Protein AF-A0A0J7KG68-F1 (afdb_monomer)

Structure (mmCIF, N/CA/C/O backbone):
data_AF-A0A0J7KG68-F1
#
_entry.id   AF-A0A0J7KG68-F1
#
loop_
_atom_site.group_PDB
_atom_site.id
_atom_site.type_symbol
_atom_site.label_atom_id
_atom_site.label_alt_id
_atom_site.label_comp_id
_atom_site.label_asym_id
_atom_site.label_entity_id
_atom_site.label_seq_id
_atom_site.pdbx_PDB_ins_code
_atom_site.Cartn_x
_atom_site.Cartn_y
_atom_site.Cartn_z
_atom_site.occupancy
_atom_site.B_iso_or_equiv
_atom_site.auth_seq_id
_atom_site.auth_comp_id
_atom_site.auth_asym_id
_atom_site.auth_atom_id
_atom_site.pdbx_PDB_model_num
ATOM 1 N N . MET A 1 1 ? 21.490 15.735 -21.017 1.00 56.25 1 MET A N 1
ATOM 2 C CA . MET A 1 1 ? 20.900 14.404 -20.749 1.00 56.25 1 MET A CA 1
ATOM 3 C C . MET A 1 1 ? 19.423 14.466 -21.102 1.00 56.25 1 MET A C 1
ATOM 5 O O . MET A 1 1 ? 18.720 15.280 -20.520 1.00 56.25 1 MET A O 1
ATOM 9 N N . THR A 1 2 ? 18.966 13.708 -22.100 1.00 70.69 2 THR A N 1
ATOM 10 C CA . THR A 1 2 ? 17.543 13.666 -22.471 1.00 70.69 2 THR A CA 1
ATOM 11 C C . THR A 1 2 ? 16.780 12.761 -21.503 1.00 70.69 2 THR A C 1
ATOM 13 O O . THR A 1 2 ? 17.272 11.711 -21.099 1.00 70.69 2 THR A O 1
ATOM 16 N N . VAL A 1 3 ? 15.567 13.164 -21.122 1.00 72.56 3 VAL A N 1
ATOM 17 C CA . VAL A 1 3 ? 14.724 12.480 -20.118 1.00 72.56 3 VAL A CA 1
ATOM 18 C C . VAL A 1 3 ? 14.423 11.020 -20.502 1.00 72.56 3 VAL A C 1
ATOM 20 O O . VAL A 1 3 ? 14.246 10.167 -19.637 1.00 72.56 3 VAL A O 1
ATOM 23 N N . PHE A 1 4 ? 14.454 10.701 -21.798 1.00 76.25 4 PHE A N 1
ATOM 24 C CA . PHE A 1 4 ? 14.234 9.353 -22.325 1.00 76.25 4 PHE A CA 1
ATOM 25 C C . PHE A 1 4 ? 15.347 8.347 -21.993 1.00 76.25 4 PHE A C 1
ATOM 27 O O . PHE A 1 4 ? 15.096 7.146 -22.050 1.00 76.25 4 PHE A O 1
ATOM 34 N N . ALA A 1 5 ? 16.541 8.801 -21.591 1.00 81.00 5 ALA A N 1
ATOM 35 C CA . ALA A 1 5 ? 17.652 7.916 -21.228 1.00 81.00 5 ALA A CA 1
ATOM 36 C C . ALA A 1 5 ? 17.363 7.050 -19.985 1.00 81.00 5 ALA A C 1
ATOM 38 O O . ALA A 1 5 ? 17.978 6.003 -19.807 1.00 81.00 5 ALA A O 1
ATOM 39 N N . TYR A 1 6 ? 16.419 7.468 -19.136 1.00 79.56 6 TYR A N 1
ATOM 40 C CA . TYR A 1 6 ? 16.080 6.767 -17.895 1.00 79.56 6 TYR A CA 1
ATOM 41 C C . TYR A 1 6 ? 15.022 5.664 -18.076 1.00 79.56 6 TYR A C 1
ATOM 43 O O . TYR A 1 6 ? 14.849 4.842 -17.176 1.00 79.56 6 TYR A O 1
ATOM 51 N N . GLY A 1 7 ? 14.346 5.611 -19.233 1.00 85.00 7 GLY A N 1
ATOM 52 C CA . GLY A 1 7 ? 13.323 4.609 -19.549 1.00 85.00 7 GLY A CA 1
ATOM 53 C C . GLY A 1 7 ? 12.153 4.547 -18.553 1.00 85.00 7 GLY A C 1
ATOM 54 O O . GLY A 1 7 ? 12.039 5.343 -17.622 1.00 85.00 7 GLY A O 1
ATOM 55 N N . ILE A 1 8 ? 11.253 3.577 -18.745 1.00 85.31 8 ILE A N 1
ATOM 56 C CA . ILE A 1 8 ? 10.189 3.258 -17.781 1.00 85.31 8 ILE A CA 1
ATOM 57 C C . ILE A 1 8 ? 10.474 1.884 -17.189 1.00 85.31 8 ILE A C 1
ATOM 59 O O . ILE A 1 8 ? 10.445 0.867 -17.879 1.00 85.31 8 ILE A O 1
ATOM 63 N N . SER A 1 9 ? 10.702 1.836 -15.879 1.00 89.56 9 SER A N 1
ATOM 64 C CA . SER A 1 9 ? 10.803 0.567 -15.164 1.00 89.56 9 SER A CA 1
ATOM 65 C C . SER A 1 9 ? 9.406 -0.005 -14.913 1.00 89.56 9 SER A C 1
ATOM 67 O O . SER A 1 9 ? 8.651 0.517 -14.092 1.00 89.56 9 SER A O 1
ATOM 69 N N . VAL A 1 10 ? 9.076 -1.112 -15.585 1.00 89.50 10 VAL A N 1
ATOM 70 C CA . VAL A 1 10 ? 7.785 -1.817 -15.441 1.00 89.50 10 VAL A CA 1
ATOM 71 C C . VAL A 1 10 ? 7.516 -2.218 -13.986 1.00 89.50 10 VAL A C 1
ATOM 73 O O . VAL A 1 10 ? 6.393 -2.087 -13.496 1.00 89.50 10 VAL A O 1
ATOM 76 N N . LEU A 1 11 ? 8.557 -2.648 -13.264 1.00 88.44 11 LEU A N 1
ATOM 77 C CA . LEU A 1 11 ? 8.467 -2.974 -11.840 1.00 88.44 11 LEU A CA 1
ATOM 78 C C . LEU A 1 11 ? 8.022 -1.758 -11.018 1.00 88.44 11 LEU A C 1
ATOM 80 O O . LEU A 1 11 ? 7.068 -1.848 -10.244 1.00 88.44 11 LEU A O 1
ATOM 84 N N . HIS A 1 12 ? 8.687 -0.615 -11.205 1.00 87.31 12 HIS A N 1
ATOM 85 C CA . HIS A 1 12 ? 8.344 0.608 -10.483 1.00 87.31 12 HIS A CA 1
ATOM 86 C C . HIS A 1 12 ? 6.963 1.130 -10.867 1.00 87.31 12 HIS A C 1
ATOM 88 O O . HIS A 1 12 ? 6.230 1.561 -9.980 1.00 87.31 12 HIS A O 1
ATOM 94 N N . ALA A 1 13 ? 6.582 1.050 -12.145 1.00 90.56 13 ALA A N 1
ATOM 95 C CA . ALA A 1 13 ? 5.248 1.430 -12.599 1.00 90.56 13 ALA A CA 1
ATOM 96 C C . ALA A 1 13 ? 4.170 0.621 -11.862 1.00 90.56 13 ALA A C 1
ATOM 98 O O . ALA A 1 13 ? 3.284 1.200 -11.237 1.00 90.56 13 ALA A O 1
ATOM 99 N N . ARG A 1 14 ? 4.308 -0.711 -11.817 1.00 89.88 14 ARG A N 1
ATOM 100 C CA . ARG A 1 14 ? 3.363 -1.592 -11.113 1.00 89.88 14 ARG A CA 1
ATOM 101 C C . ARG A 1 14 ? 3.295 -1.286 -9.613 1.00 89.88 14 ARG A C 1
ATOM 103 O O . ARG A 1 14 ? 2.204 -1.161 -9.060 1.00 89.88 14 ARG A O 1
ATOM 110 N N . LEU A 1 15 ? 4.445 -1.108 -8.960 1.00 88.75 15 LEU A N 1
ATOM 111 C CA . LEU A 1 15 ? 4.520 -0.759 -7.536 1.00 88.75 15 LEU A CA 1
ATOM 112 C C . LEU A 1 15 ? 3.874 0.595 -7.224 1.00 88.75 15 LEU A C 1
ATOM 114 O O . LEU A 1 15 ? 3.176 0.735 -6.219 1.00 88.75 15 LEU A O 1
ATOM 118 N N . LYS A 1 16 ? 4.108 1.602 -8.071 1.00 90.06 16 LYS A N 1
ATOM 119 C CA . LYS A 1 16 ? 3.546 2.947 -7.909 1.00 90.06 16 LYS A CA 1
ATOM 120 C C . LYS A 1 16 ? 2.037 2.944 -8.126 1.00 90.06 16 LYS A C 1
ATOM 122 O O . LYS A 1 16 ? 1.338 3.528 -7.303 1.00 90.06 16 LYS A O 1
ATOM 127 N N . CYS A 1 17 ? 1.537 2.246 -9.147 1.00 91.44 17 CYS A N 1
ATOM 128 C CA . CYS A 1 17 ? 0.099 2.093 -9.373 1.00 91.44 17 CYS A CA 1
ATOM 129 C C . CYS A 1 17 ? -0.582 1.406 -8.185 1.00 91.44 17 CYS A C 1
ATOM 131 O O . CYS A 1 17 ? -1.579 1.910 -7.677 1.00 91.44 17 CYS A O 1
ATOM 133 N N . PHE A 1 18 ? -0.004 0.311 -7.683 1.00 88.44 18 PHE A N 1
ATOM 134 C CA . PHE A 1 18 ? -0.510 -0.379 -6.497 1.00 88.44 18 PHE A CA 1
ATOM 135 C C . PHE A 1 18 ? -0.581 0.542 -5.267 1.00 88.44 18 PHE A C 1
ATOM 137 O O . PHE A 1 18 ? -1.646 0.697 -4.668 1.00 88.44 18 PHE A O 1
ATOM 144 N N . LYS A 1 19 ? 0.522 1.229 -4.929 1.00 89.25 19 LYS A N 1
ATOM 145 C CA . LYS A 1 19 ? 0.549 2.195 -3.814 1.00 89.25 19 LYS A CA 1
ATOM 146 C C . LYS A 1 19 ? -0.467 3.324 -3.994 1.00 89.25 19 LYS A C 1
ATOM 148 O O . LYS A 1 19 ? -1.066 3.772 -3.017 1.00 89.25 19 LYS A O 1
ATOM 153 N N . TYR A 1 20 ? -0.653 3.798 -5.223 1.00 91.69 20 TYR A N 1
ATOM 154 C CA . TYR A 1 20 ? -1.601 4.864 -5.518 1.00 91.69 20 TYR A CA 1
ATOM 155 C C . TYR A 1 20 ? -3.048 4.418 -5.290 1.00 91.69 20 TYR A C 1
ATOM 157 O O . TYR A 1 20 ? -3.788 5.117 -4.604 1.00 91.69 20 TYR A O 1
ATOM 165 N N . MET A 1 21 ? -3.430 3.233 -5.773 1.00 91.62 21 MET A N 1
ATOM 166 C CA . MET A 1 21 ? -4.776 2.694 -5.552 1.00 91.62 21 MET A CA 1
ATOM 167 C C . MET A 1 21 ? -5.086 2.497 -4.066 1.00 91.62 21 MET A C 1
ATOM 169 O O . MET A 1 21 ? -6.171 2.867 -3.626 1.00 91.62 21 MET A O 1
ATOM 173 N N . LEU A 1 22 ? -4.126 2.008 -3.271 1.00 90.12 22 LEU A N 1
ATOM 174 C CA . LEU A 1 22 ? -4.286 1.924 -1.815 1.00 90.12 22 LEU A CA 1
ATOM 175 C C . LEU A 1 22 ? -4.506 3.302 -1.181 1.00 90.12 22 LEU A C 1
ATOM 177 O O . LEU A 1 22 ? -5.437 3.483 -0.402 1.00 90.12 22 LEU A O 1
ATOM 181 N N . SER A 1 23 ? -3.691 4.291 -1.558 1.00 90.06 23 SER A N 1
ATOM 182 C CA . SER A 1 23 ? -3.824 5.671 -1.074 1.00 90.06 23 SER A CA 1
ATOM 183 C C . SER A 1 23 ? -5.201 6.264 -1.390 1.00 90.06 23 SER A C 1
ATOM 185 O O . SER A 1 23 ? -5.788 6.931 -0.539 1.00 90.06 23 SER A O 1
ATOM 187 N N . VAL A 1 24 ? -5.742 5.998 -2.585 1.00 92.50 24 VAL A N 1
ATOM 188 C CA . VAL A 1 24 ? -7.105 6.404 -2.957 1.00 92.50 24 VAL A CA 1
ATOM 189 C C . VAL A 1 24 ? -8.141 5.671 -2.103 1.00 92.50 24 VAL A C 1
ATOM 191 O O . VAL A 1 24 ? -9.019 6.316 -1.535 1.00 92.50 24 VAL A O 1
ATOM 194 N N . ALA A 1 25 ? -8.013 4.353 -1.941 1.00 91.38 25 ALA A N 1
ATOM 195 C CA . ALA A 1 25 ? -8.956 3.544 -1.172 1.00 91.38 25 ALA A CA 1
ATOM 196 C C . ALA A 1 25 ? -9.043 3.967 0.307 1.00 91.38 25 ALA A C 1
ATOM 198 O O . ALA A 1 25 ? -10.134 4.003 0.878 1.00 91.38 25 ALA A O 1
ATOM 199 N N . TYR A 1 26 ? -7.918 4.348 0.921 1.00 91.88 26 TYR A N 1
ATOM 200 C CA . TYR A 1 26 ? -7.890 4.857 2.299 1.00 91.88 26 TYR A CA 1
ATOM 201 C C . TYR A 1 26 ? -8.571 6.222 2.449 1.00 91.88 26 TYR A C 1
ATOM 203 O O . TYR A 1 26 ? -9.087 6.540 3.516 1.00 91.88 26 TYR A O 1
ATOM 211 N N . LYS A 1 27 ? -8.571 7.036 1.389 1.00 92.50 27 LYS A N 1
ATOM 212 C CA . LYS A 1 27 ? -9.100 8.408 1.396 1.00 92.50 27 LYS A CA 1
ATOM 213 C C . LYS A 1 27 ? -10.509 8.518 0.824 1.00 92.50 27 LYS A C 1
ATOM 215 O O . LYS A 1 27 ? -11.069 9.608 0.841 1.00 9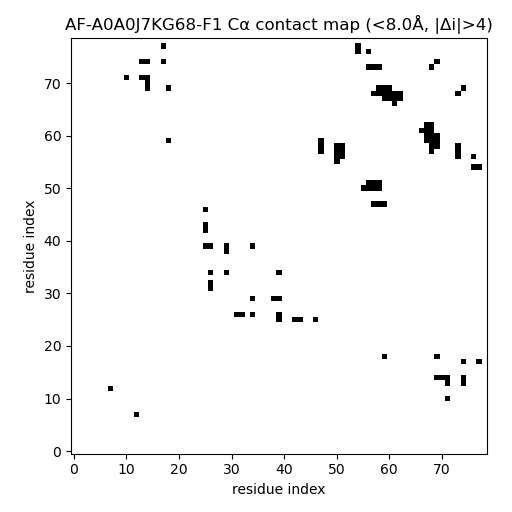2.50 27 LYS A O 1
ATOM 220 N N . MET A 1 28 ? -11.079 7.425 0.321 1.00 89.25 28 MET A N 1
ATOM 221 C CA . MET A 1 28 ? -12.351 7.438 -0.405 1.00 89.25 28 MET A CA 1
ATOM 222 C C . MET A 1 28 ? -13.511 8.001 0.433 1.00 89.25 28 MET A C 1
ATOM 224 O O . MET A 1 28 ? -14.314 8.763 -0.090 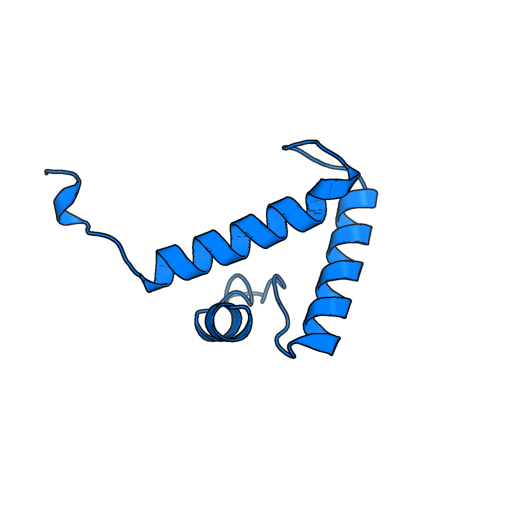1.00 89.25 28 MET A O 1
ATOM 228 N N . GLU A 1 29 ? -13.550 7.696 1.733 1.00 85.75 29 GLU A N 1
ATOM 229 C CA . GLU A 1 29 ? -14.558 8.223 2.673 1.00 85.75 29 GLU A CA 1
ATOM 230 C C . GLU A 1 29 ? -14.296 9.679 3.082 1.00 85.75 29 GLU A C 1
ATOM 232 O O . GLU A 1 29 ? -15.214 10.411 3.429 1.00 85.75 29 GLU A O 1
ATOM 237 N N . LEU A 1 30 ? -13.035 10.104 3.034 1.00 86.06 30 LEU A N 1
ATOM 238 C CA . LEU A 1 30 ? -12.584 11.406 3.526 1.00 86.06 30 LEU A CA 1
ATOM 239 C C . LEU A 1 30 ? -12.607 12.470 2.427 1.00 86.06 30 LEU A C 1
ATOM 241 O O . LEU A 1 30 ? -12.616 13.659 2.729 1.00 86.06 30 LEU A O 1
ATOM 245 N N . GLN A 1 31 ? -12.557 12.039 1.160 1.00 86.50 31 GLN A N 1
ATOM 246 C CA . GLN A 1 31 ? -12.570 12.868 -0.052 1.00 86.50 31 GLN A CA 1
ATOM 247 C C . GLN A 1 31 ? -11.550 14.026 -0.036 1.00 86.50 31 GLN A C 1
ATOM 249 O O . GLN A 1 31 ? -11.696 15.026 -0.735 1.00 86.50 31 GLN A O 1
ATOM 254 N N . LYS A 1 32 ? -10.472 13.878 0.742 1.00 88.00 32 LYS A N 1
ATOM 255 C CA . LYS A 1 32 ? -9.389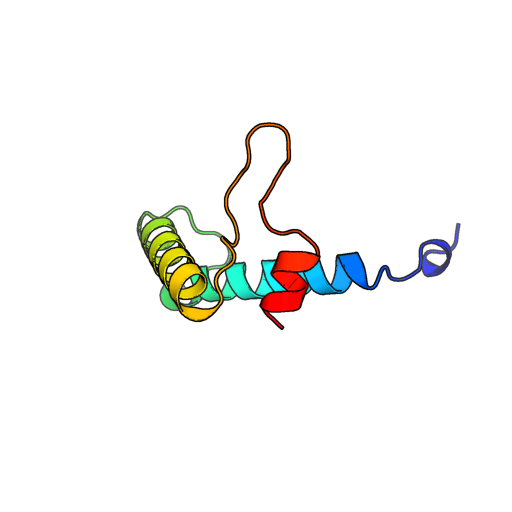 14.854 0.903 1.00 88.00 32 LYS A CA 1
ATOM 256 C C . LYS A 1 32 ? -8.062 14.230 0.502 1.00 88.00 32 LYS A C 1
ATOM 258 O O . LYS A 1 32 ? -7.772 13.076 0.811 1.00 88.00 32 LYS A O 1
ATOM 263 N N . TRP A 1 33 ? -7.205 15.020 -0.142 1.00 82.06 33 TRP A N 1
ATOM 264 C CA . TRP A 1 33 ? -5.879 14.550 -0.547 1.00 82.06 33 TRP A CA 1
ATOM 265 C C . TRP A 1 33 ? -4.897 14.436 0.629 1.00 82.06 33 TRP A C 1
ATOM 267 O O . TRP A 1 33 ? -4.152 13.455 0.723 1.00 82.06 33 TRP A O 1
ATOM 277 N N . ARG A 1 34 ? -4.894 15.431 1.524 1.00 83.00 34 ARG A N 1
ATOM 278 C CA . ARG A 1 34 ? -4.110 15.444 2.767 1.00 83.00 34 ARG A CA 1
ATOM 279 C C . ARG A 1 34 ? -5.047 15.177 3.934 1.00 83.00 34 ARG A C 1
ATOM 281 O O . ARG A 1 34 ? -6.029 15.894 4.093 1.00 83.00 34 ARG A O 1
ATOM 288 N N . VAL A 1 35 ? -4.731 14.159 4.726 1.00 84.69 35 VAL A N 1
ATOM 289 C CA . VAL A 1 35 ? -5.547 13.744 5.866 1.00 84.69 35 VAL A CA 1
ATOM 290 C C . VAL A 1 35 ? -4.637 13.489 7.058 1.00 84.69 35 VAL A C 1
ATOM 292 O O . VAL A 1 35 ? -3.626 12.805 6.919 1.00 84.69 35 VAL A O 1
ATOM 295 N N . ASN A 1 36 ? -5.000 14.054 8.206 1.00 80.44 36 ASN A N 1
ATOM 296 C CA . ASN A 1 36 ? -4.406 13.771 9.512 1.00 80.44 36 ASN A CA 1
ATOM 297 C C . ASN A 1 36 ? -5.546 13.558 10.517 1.00 80.44 36 ASN A C 1
ATOM 299 O O . ASN A 1 36 ? -5.740 14.323 11.455 1.00 80.44 36 ASN A O 1
ATOM 303 N N . GLU A 1 37 ? -6.396 12.585 10.208 1.00 85.56 37 GLU A N 1
ATOM 304 C CA . GLU A 1 37 ? -7.627 12.296 10.935 1.00 85.56 37 GLU A CA 1
ATOM 305 C C . GLU A 1 37 ? -7.594 10.819 11.332 1.00 85.56 37 GLU A C 1
ATOM 307 O O . GLU A 1 37 ? -7.201 9.970 10.530 1.00 85.56 37 GLU A O 1
ATOM 312 N N . ALA A 1 38 ? -8.030 10.487 12.550 1.00 89.56 38 ALA A N 1
ATOM 313 C CA . ALA A 1 38 ? -8.037 9.105 13.042 1.00 89.56 38 ALA A CA 1
ATOM 314 C C . ALA A 1 38 ? -8.855 8.155 12.143 1.00 89.56 38 ALA A C 1
ATOM 316 O O . ALA A 1 38 ? -8.525 6.976 12.012 1.00 89.56 38 ALA A O 1
ATOM 317 N N . ALA A 1 39 ? -9.877 8.685 11.464 1.00 87.44 39 ALA A N 1
ATOM 318 C CA . ALA A 1 39 ? -10.682 7.963 10.484 1.00 87.44 39 ALA A CA 1
ATOM 319 C C . ALA A 1 39 ? -9.838 7.344 9.351 1.00 87.44 39 ALA A C 1
ATOM 321 O O . ALA A 1 39 ? -10.129 6.233 8.910 1.00 87.44 39 ALA A O 1
ATOM 322 N N . TYR A 1 40 ? -8.748 8.003 8.934 1.00 90.94 40 TYR A N 1
ATOM 323 C CA . TYR A 1 40 ? -7.830 7.464 7.928 1.00 90.94 40 TYR A CA 1
ATOM 324 C C . TYR A 1 40 ? -7.135 6.188 8.413 1.00 90.94 40 TYR A C 1
ATOM 326 O O . TYR A 1 40 ? -7.107 5.192 7.693 1.00 90.94 40 TYR A O 1
ATOM 334 N N . GLU A 1 41 ? -6.606 6.191 9.639 1.00 89.94 41 GLU A N 1
ATOM 335 C CA . GLU A 1 41 ? -5.909 5.028 10.203 1.00 89.94 41 GLU A CA 1
ATOM 336 C C . GLU A 1 41 ? -6.867 3.854 10.444 1.00 89.94 41 GLU A C 1
ATOM 338 O O . GLU A 1 41 ? -6.522 2.699 10.180 1.00 89.94 41 GLU A O 1
ATOM 343 N N . ILE A 1 42 ? -8.107 4.141 10.856 1.00 91.56 42 ILE A N 1
ATOM 344 C CA . ILE A 1 42 ? -9.164 3.129 10.986 1.00 91.56 42 ILE A CA 1
ATOM 345 C C . ILE A 1 42 ? -9.464 2.503 9.620 1.00 91.56 42 ILE A C 1
ATOM 347 O O . ILE A 1 42 ? -9.446 1.275 9.481 1.00 91.56 42 ILE A O 1
ATOM 351 N N . ARG A 1 43 ? -9.690 3.326 8.587 1.00 91.50 43 ARG A N 1
ATOM 352 C CA . ARG A 1 43 ? -9.976 2.844 7.230 1.00 91.50 43 ARG A CA 1
ATOM 353 C C . ARG A 1 43 ? -8.809 2.042 6.664 1.00 91.50 43 ARG A C 1
ATOM 355 O O . ARG A 1 43 ? -9.014 0.956 6.120 1.00 91.50 43 ARG A O 1
ATOM 362 N N . LYS A 1 44 ? -7.585 2.537 6.845 1.00 91.44 44 LYS A N 1
ATOM 363 C CA . LYS A 1 44 ? -6.351 1.856 6.451 1.00 91.44 44 LYS A CA 1
ATOM 364 C C . LYS A 1 44 ? -6.241 0.480 7.102 1.00 91.44 44 LYS A C 1
ATOM 366 O O . LYS A 1 44 ? -6.053 -0.505 6.392 1.00 91.44 44 LYS A O 1
ATOM 371 N N . SER A 1 45 ? -6.426 0.388 8.420 1.00 90.88 45 SER A N 1
ATOM 372 C CA . SER A 1 45 ? -6.381 -0.886 9.148 1.00 90.88 45 SER A CA 1
ATOM 373 C C . SER A 1 45 ? -7.433 -1.878 8.641 1.00 90.88 45 SER A C 1
ATOM 375 O O . SER A 1 45 ? -7.129 -3.053 8.428 1.00 90.88 45 SER A O 1
ATOM 377 N N . THR A 1 46 ? -8.659 -1.410 8.394 1.00 92.38 46 THR A N 1
ATOM 378 C CA . THR A 1 46 ? -9.753 -2.238 7.865 1.00 92.38 46 THR A CA 1
ATOM 379 C C . THR A 1 46 ? -9.413 -2.806 6.490 1.00 92.38 46 THR A C 1
ATOM 381 O O . THR A 1 46 ? -9.505 -4.017 6.286 1.00 92.38 46 THR A O 1
ATOM 384 N N . ILE A 1 47 ? -8.943 -1.966 5.564 1.00 90.75 47 ILE A N 1
ATOM 385 C CA . ILE A 1 47 ? -8.574 -2.406 4.212 1.00 90.75 47 ILE A CA 1
ATOM 386 C C . ILE A 1 47 ? -7.375 -3.362 4.246 1.00 90.75 47 ILE A C 1
ATOM 388 O O . ILE A 1 47 ? -7.388 -4.379 3.558 1.00 90.75 47 ILE A O 1
ATOM 392 N N . GLN A 1 48 ? -6.365 -3.102 5.078 1.00 88.94 48 GLN A N 1
ATOM 393 C CA . GLN A 1 48 ? -5.217 -4.003 5.229 1.00 88.94 48 GLN A CA 1
ATOM 394 C C . GLN A 1 48 ? -5.625 -5.392 5.736 1.00 88.94 48 GLN A C 1
ATOM 396 O O . GLN A 1 48 ? -5.129 -6.402 5.233 1.00 88.94 48 GLN A O 1
ATOM 401 N N . LYS A 1 49 ? -6.542 -5.461 6.710 1.00 90.00 49 LYS A N 1
ATOM 402 C CA . LYS A 1 49 ? -7.083 -6.734 7.212 1.00 90.00 49 LYS A CA 1
ATOM 403 C C . LYS A 1 49 ? -7.860 -7.477 6.128 1.00 90.00 49 LYS A C 1
ATOM 405 O O . LYS A 1 49 ? -7.668 -8.682 5.978 1.00 90.00 49 LYS A O 1
ATOM 410 N N . GLN A 1 50 ? -8.681 -6.760 5.361 1.00 89.62 50 GLN A N 1
ATOM 411 C CA . GLN A 1 50 ? -9.464 -7.332 4.268 1.00 89.62 50 GLN A CA 1
ATOM 412 C C . GLN A 1 50 ? -8.556 -7.893 3.163 1.00 89.62 50 GLN A C 1
ATOM 414 O O . GLN A 1 50 ? -8.671 -9.059 2.802 1.00 89.62 50 GLN A O 1
ATOM 419 N N . LEU A 1 51 ? -7.564 -7.121 2.712 1.00 85.94 51 LEU A N 1
ATOM 420 C CA . LEU A 1 51 ? -6.597 -7.565 1.701 1.00 85.94 51 LEU A CA 1
ATOM 421 C C . LEU A 1 51 ? -5.775 -8.771 2.162 1.00 85.94 51 LEU A C 1
ATOM 423 O O . LEU A 1 51 ? -5.522 -9.685 1.380 1.00 85.94 51 LEU A O 1
ATOM 427 N N . ARG A 1 52 ? -5.386 -8.811 3.441 1.00 85.50 52 ARG A N 1
ATOM 428 C CA . ARG A 1 52 ? -4.693 -9.973 4.003 1.00 85.50 52 ARG A CA 1
ATOM 429 C C . ARG A 1 52 ? -5.577 -11.221 3.985 1.00 85.50 52 ARG A C 1
ATOM 431 O O . ARG A 1 52 ? -5.061 -12.303 3.728 1.00 85.50 52 ARG A O 1
ATOM 438 N N . LYS A 1 53 ? -6.874 -11.077 4.271 1.00 86.81 53 LYS A N 1
ATOM 439 C CA . LYS A 1 53 ? -7.838 -12.184 4.255 1.00 86.81 53 LYS A CA 1
ATOM 440 C C . LYS A 1 53 ? -8.085 -12.697 2.835 1.00 86.81 53 LYS A C 1
ATOM 442 O O . LYS A 1 53 ? -8.050 -13.904 2.628 1.00 86.81 53 LYS A O 1
ATOM 447 N N . ASP A 1 54 ? -8.306 -11.789 1.890 1.00 83.88 54 ASP A N 1
ATOM 448 C CA . ASP A 1 54 ? -8.805 -12.146 0.560 1.00 83.88 54 ASP A CA 1
ATOM 449 C C . ASP A 1 54 ? -7.674 -12.480 -0.426 1.00 83.88 54 ASP A C 1
ATOM 451 O O . ASP A 1 54 ? -7.820 -13.364 -1.264 1.00 83.88 54 ASP A O 1
ATOM 455 N N . VAL A 1 55 ? -6.528 -11.798 -0.318 1.00 77.62 55 VAL A N 1
ATOM 456 C CA . VAL A 1 55 ? -5.412 -11.912 -1.276 1.00 77.62 55 VAL A CA 1
ATOM 457 C C . VAL A 1 55 ? -4.207 -12.629 -0.658 1.00 77.62 55 VAL A C 1
ATOM 459 O O . VAL A 1 55 ? -3.436 -13.277 -1.368 1.00 77.62 55 VAL A O 1
ATOM 462 N N . GLY A 1 56 ? -4.033 -12.542 0.666 1.00 73.81 56 GLY A N 1
ATOM 463 C CA . GLY A 1 56 ? -2.972 -13.211 1.432 1.00 73.81 56 GLY A CA 1
ATOM 464 C C . GLY A 1 56 ? -1.811 -12.299 1.872 1.00 73.81 56 GLY A C 1
ATOM 465 O O . GLY A 1 56 ? -1.502 -12.257 3.067 1.00 73.81 56 GLY A O 1
ATOM 466 N N . PRO A 1 57 ? -1.120 -11.570 0.969 1.00 69.25 57 PRO A N 1
ATOM 467 C CA . PRO A 1 57 ? -0.021 -10.683 1.333 1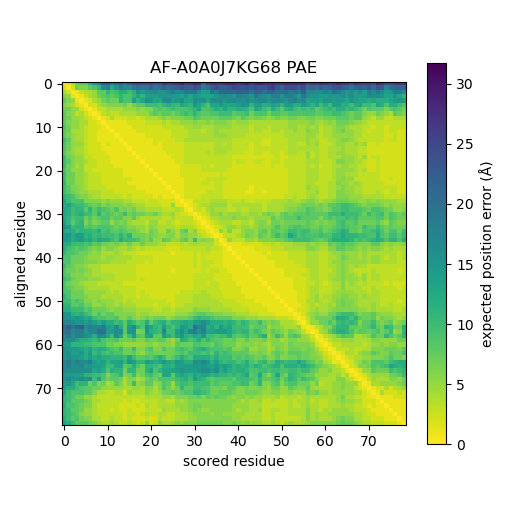.00 69.25 57 PRO A CA 1
ATOM 468 C C . PRO A 1 57 ? -0.439 -9.532 2.245 1.00 69.25 57 PRO A C 1
ATOM 470 O O . PRO A 1 57 ? -1.483 -8.907 2.070 1.00 69.25 57 PRO A O 1
ATOM 473 N N . ILE A 1 58 ? 0.450 -9.193 3.177 1.00 66.75 58 ILE A N 1
ATOM 474 C CA . ILE A 1 58 ? 0.321 -8.003 4.016 1.00 66.75 58 ILE A CA 1
ATOM 475 C C . ILE A 1 58 ? 0.762 -6.784 3.197 1.00 66.75 58 ILE A C 1
ATOM 477 O O . ILE A 1 58 ? 1.958 -6.544 3.024 1.00 66.75 58 ILE A O 1
ATOM 481 N N . ALA A 1 59 ? -0.200 -6.010 2.701 1.00 70.94 59 ALA A N 1
ATOM 482 C CA . ALA A 1 59 ? 0.051 -4.757 1.999 1.00 70.94 59 ALA A 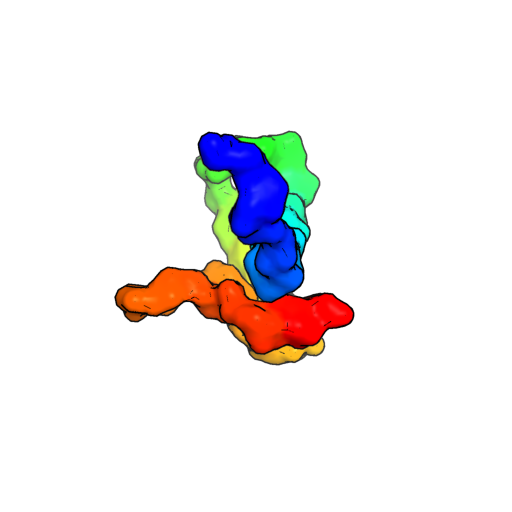CA 1
ATOM 483 C C . ALA A 1 59 ? 0.297 -3.593 2.975 1.00 70.94 59 ALA A C 1
ATOM 485 O O . ALA A 1 59 ? -0.377 -3.460 3.994 1.00 70.94 59 ALA A O 1
ATOM 486 N N . ASP A 1 60 ? 1.232 -2.715 2.618 1.00 74.31 60 ASP A N 1
ATOM 487 C CA . ASP A 1 60 ? 1.427 -1.389 3.215 1.00 74.31 60 ASP A CA 1
ATOM 488 C C . ASP A 1 60 ? 1.791 -1.354 4.712 1.00 74.31 60 ASP A C 1
ATOM 490 O O . ASP A 1 60 ? 1.427 -0.433 5.446 1.00 74.31 60 ASP A O 1
ATOM 494 N N . VAL A 1 61 ? 2.561 -2.345 5.162 1.00 80.75 61 VAL A N 1
ATOM 495 C CA . VAL A 1 61 ? 3.150 -2.373 6.506 1.00 80.75 61 VAL A CA 1
ATOM 496 C C . VAL A 1 61 ? 4.621 -1.979 6.428 1.00 80.75 61 VAL A C 1
ATOM 498 O O . VAL A 1 61 ? 5.361 -2.436 5.556 1.00 80.75 61 VAL A O 1
ATOM 501 N N . VAL A 1 62 ? 5.057 -1.106 7.335 1.00 77.31 62 VAL A N 1
ATOM 502 C CA . VAL A 1 62 ? 6.465 -0.710 7.439 1.00 77.31 62 VAL A CA 1
ATOM 503 C C . VAL A 1 62 ? 7.245 -1.836 8.115 1.00 77.31 62 VAL A C 1
ATOM 505 O O . VAL A 1 62 ? 6.921 -2.246 9.226 1.00 77.31 62 VAL A O 1
ATOM 508 N N . ARG A 1 63 ? 8.284 -2.336 7.444 1.00 78.62 63 ARG A N 1
ATOM 509 C CA . ARG A 1 63 ? 9.301 -3.211 8.027 1.00 78.62 63 ARG A CA 1
ATOM 510 C C . ARG A 1 63 ? 10.479 -2.353 8.457 1.00 78.62 63 ARG A C 1
ATOM 512 O O . ARG A 1 63 ? 11.097 -1.675 7.633 1.00 78.62 63 ARG A O 1
ATOM 519 N N . GLN A 1 64 ? 10.789 -2.388 9.746 1.00 77.88 64 GLN A N 1
ATOM 520 C CA . GLN A 1 64 ? 11.920 -1.656 10.304 1.00 77.88 64 GLN A CA 1
ATOM 521 C C . GLN A 1 64 ? 13.208 -2.056 9.560 1.00 77.88 64 GLN A C 1
ATOM 523 O O . GLN A 1 64 ? 13.485 -3.241 9.399 1.00 77.88 64 GLN A O 1
ATOM 528 N N . GLY A 1 65 ? 13.941 -1.075 9.024 1.00 74.31 65 GLY A N 1
ATOM 529 C CA . GLY A 1 65 ? 15.178 -1.294 8.260 1.00 74.31 65 GLY A CA 1
ATOM 530 C C . GLY A 1 65 ? 15.023 -1.695 6.781 1.00 74.31 65 GLY A C 1
ATOM 531 O O . GLY A 1 65 ? 16.008 -1.642 6.057 1.00 74.31 65 GLY A O 1
ATOM 532 N N . PHE A 1 66 ? 13.816 -2.034 6.300 1.00 68.94 66 PHE A N 1
ATOM 533 C CA . PHE A 1 66 ? 13.599 -2.559 4.933 1.00 68.94 66 PHE A CA 1
ATOM 534 C C . PHE A 1 66 ? 12.531 -1.809 4.115 1.00 68.94 66 PHE A C 1
ATOM 536 O O . PHE A 1 66 ? 12.219 -2.192 2.987 1.00 68.94 66 PHE A O 1
ATOM 543 N N . GLY A 1 67 ? 11.954 -0.733 4.655 1.00 76.56 67 GLY A N 1
ATOM 544 C CA . GLY A 1 67 ? 10.926 0.057 3.973 1.00 76.56 67 GLY A CA 1
ATOM 545 C C . GLY A 1 67 ? 9.523 -0.533 4.142 1.00 76.56 67 GLY A C 1
ATOM 546 O O . GLY A 1 67 ? 9.118 -0.864 5.249 1.00 76.56 67 GLY A O 1
ATOM 547 N N . THR A 1 68 ? 8.736 -0.621 3.068 1.00 74.88 68 THR A N 1
ATOM 548 C CA . THR A 1 68 ? 7.348 -1.131 3.114 1.00 74.88 68 THR A CA 1
ATOM 549 C C . THR A 1 68 ? 7.260 -2.554 2.577 1.00 74.88 68 THR A C 1
ATOM 551 O O . THR A 1 68 ? 7.965 -2.868 1.625 1.00 74.88 68 THR A O 1
ATOM 554 N N . THR A 1 69 ? 6.312 -3.364 3.058 1.00 73.94 69 THR A N 1
ATOM 555 C CA . THR A 1 69 ? 5.996 -4.703 2.511 1.00 73.94 69 THR A CA 1
ATOM 556 C C . THR A 1 69 ? 5.528 -4.704 1.055 1.00 73.94 69 THR A C 1
ATOM 558 O O . THR A 1 69 ? 5.375 -5.766 0.465 1.00 73.94 69 THR A O 1
ATOM 561 N N . ASN A 1 70 ? 5.315 -3.529 0.461 1.00 77.12 70 ASN A N 1
ATOM 562 C CA . ASN A 1 70 ? 4.935 -3.351 -0.936 1.00 77.12 70 ASN A CA 1
ATOM 563 C C . ASN A 1 70 ? 6.119 -3.657 -1.866 1.00 77.12 70 ASN A C 1
ATOM 565 O O . ASN A 1 70 ? 6.757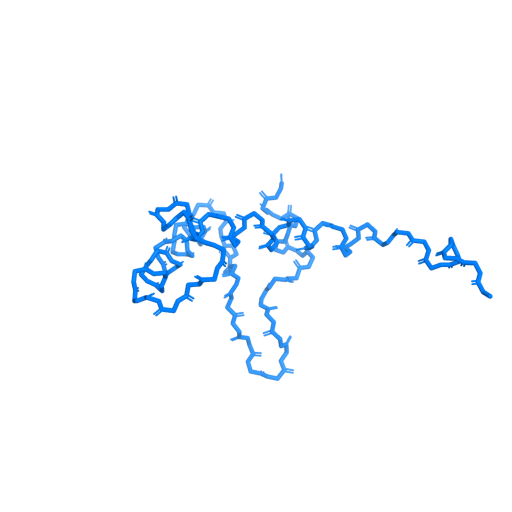 -2.745 -2.394 1.00 77.12 70 ASN A O 1
ATOM 569 N N . ASP A 1 71 ? 6.409 -4.944 -2.029 1.00 79.31 71 ASP A N 1
ATOM 570 C CA . ASP A 1 71 ? 7.389 -5.487 -2.962 1.00 79.31 71 ASP A CA 1
ATOM 571 C C . ASP A 1 71 ? 6.732 -5.959 -4.274 1.00 79.31 71 ASP A C 1
ATOM 573 O O . ASP A 1 71 ? 5.508 -5.918 -4.455 1.00 79.31 71 ASP A O 1
ATOM 577 N N . GLY A 1 72 ? 7.560 -6.373 -5.238 1.00 79.75 72 GLY A N 1
ATOM 578 C CA . GLY A 1 72 ? 7.078 -6.800 -6.553 1.00 79.75 72 GLY A CA 1
ATOM 579 C C . GLY A 1 72 ? 6.135 -8.005 -6.489 1.00 79.75 72 GLY A C 1
ATOM 580 O O . GLY A 1 72 ? 5.208 -8.093 -7.292 1.00 79.75 72 GLY A O 1
ATOM 581 N N . ASN A 1 73 ? 6.327 -8.904 -5.519 1.00 83.38 73 ASN A N 1
ATOM 582 C CA . ASN A 1 73 ? 5.467 -10.068 -5.321 1.00 83.38 73 ASN A CA 1
ATOM 583 C C . ASN A 1 73 ? 4.086 -9.659 -4.792 1.00 83.38 73 ASN A C 1
ATOM 585 O O . ASN A 1 73 ? 3.072 -10.162 -5.268 1.00 83.38 73 ASN A O 1
ATOM 589 N N . THR A 1 74 ? 4.042 -8.700 -3.868 1.00 82.44 74 THR A N 1
ATOM 590 C CA . THR A 1 74 ? 2.805 -8.128 -3.329 1.00 82.44 74 THR A CA 1
ATOM 591 C C . THR A 1 74 ? 2.004 -7.448 -4.430 1.00 82.44 74 THR A C 1
ATOM 593 O O . THR A 1 74 ? 0.828 -7.753 -4.606 1.00 82.44 74 THR A O 1
ATOM 596 N N . ALA A 1 75 ? 2.650 -6.606 -5.243 1.00 84.44 75 ALA A N 1
ATOM 597 C CA . ALA A 1 75 ? 1.973 -5.971 -6.368 1.00 84.44 75 ALA A CA 1
ATOM 598 C C . ALA A 1 75 ? 1.515 -6.993 -7.424 1.00 84.44 75 ALA A C 1
ATOM 600 O O . ALA A 1 75 ? 0.421 -6.858 -7.951 1.00 84.44 75 ALA A O 1
ATOM 601 N N . ARG A 1 76 ? 2.300 -8.044 -7.711 1.00 84.44 76 ARG A N 1
ATOM 602 C CA . ARG A 1 76 ? 1.907 -9.108 -8.658 1.00 84.44 76 ARG A CA 1
ATOM 603 C C . ARG A 1 76 ? 0.721 -9.944 -8.179 1.00 84.44 76 ARG A C 1
ATOM 605 O O . ARG A 1 76 ? 0.045 -10.514 -9.010 1.00 84.44 76 ARG A O 1
ATOM 612 N N . ARG A 1 77 ? 0.528 -10.093 -6.869 1.00 83.44 77 ARG A N 1
ATOM 613 C CA . ARG A 1 77 ? -0.625 -10.816 -6.310 1.00 83.44 77 ARG A CA 1
ATOM 614 C C . ARG A 1 7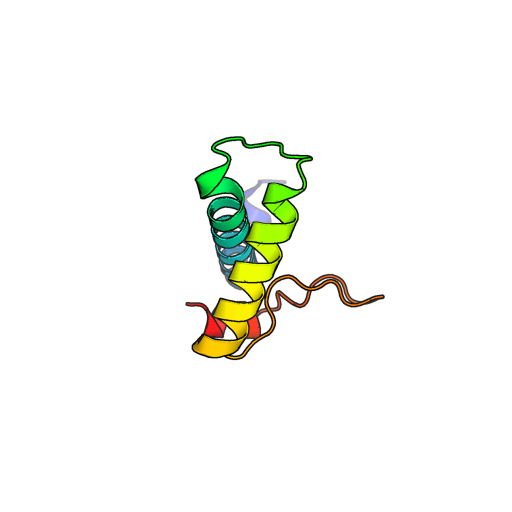7 ? -1.873 -9.944 -6.207 1.00 83.44 77 ARG A C 1
ATOM 616 O O . ARG A 1 77 ? -2.965 -10.482 -6.110 1.00 83.44 77 ARG A O 1
ATOM 623 N N . PHE A 1 78 ? -1.696 -8.626 -6.148 1.00 82.88 78 PHE A N 1
ATOM 624 C CA . PHE A 1 78 ? -2.797 -7.670 -6.098 1.00 82.88 78 PHE A CA 1
ATOM 625 C C . PHE A 1 78 ? -3.476 -7.481 -7.461 1.00 82.88 78 PHE A C 1
ATOM 627 O O . PHE A 1 78 ? -4.697 -7.367 -7.510 1.00 82.88 78 PHE A O 1
ATOM 634 N N . PHE A 1 79 ? -2.679 -7.393 -8.530 1.00 84.06 79 PHE A N 1
ATOM 635 C CA . PHE A 1 79 ? -3.160 -7.376 -9.916 1.00 84.06 79 PHE A CA 1
ATOM 636 C C . PHE A 1 79 ? -3.407 -8.795 -10.421 1.00 84.06 79 PHE A C 1
ATOM 638 O O . PHE A 1 79 ? -4.347 -8.961 -11.223 1.00 84.06 79 PHE A O 1
#

Foldseek 3Di:
DDPCVVPDDPLVVLLVVVVVVLLCQLCVVVVDNDDPDVSSVVSSVVVQVVCCVPQNQRFFDQDVPPGTSSGSVSSVSVD

Radius of gyration: 14.65 Å; Cα contacts (8 Å, |Δi|>4): 56; chains: 1; bounding box: 36×29×36 Å

Solvent-accessible surface area (backbone atoms only — not comparable to full-atom values): 4858 Å² total; per-residue (Å²): 134,65,81,73,80,72,63,82,58,67,68,57,52,48,46,50,53,47,54,48,53,52,55,49,64,39,26,61,90,69,79,45,95,78,80,93,50,72,66,41,59,52,42,41,53,53,51,36,53,49,43,28,71,76,69,55,56,65,59,79,42,77,42,90,98,69,51,54,48,66,42,74,66,47,39,63,65,72,106

Organism: Lasius niger (NCBI:txid67767)

Nearest PDB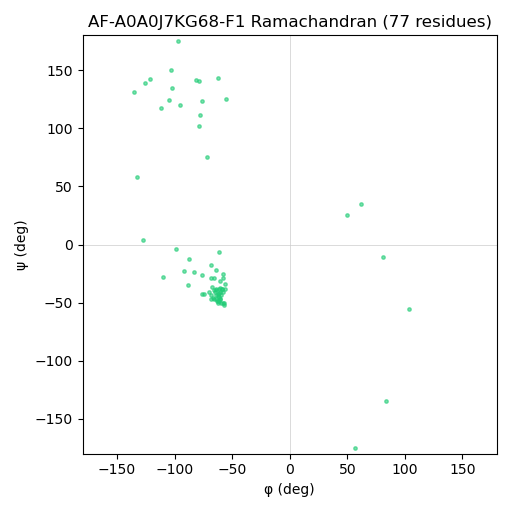 structures (foldseek):
  6dbt-assembly1_C  TM=6.229E-01  e=1.069E+00  Escherichi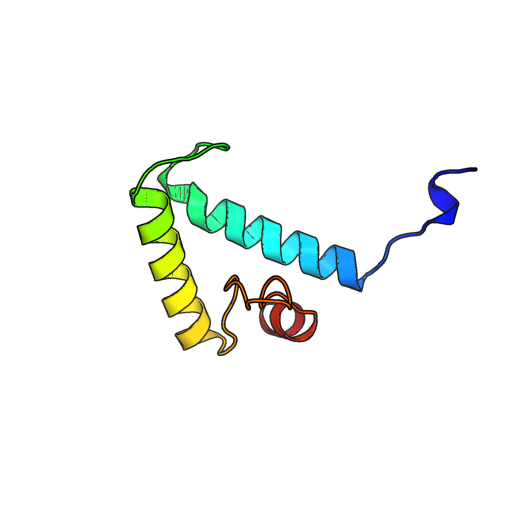a coli K-12
  6dbu-assembly1_A  TM=6.394E-01  e=1.449E+00  Escherichia coli K-12
  6oen-assembly1_C  TM=6.185E-01  e=2.085E+00  Mus musculus
  6cg0-assembly1_C  TM=6.276E-01  e=2.085E+00  Mus musculus
  6oes-assembly1_A  TM=6.275E-01  e=3.190E+00  Mus musculus

Secondary structure (DSSP, 8-state):
--GGGG---HHHHHHHHHHHHHHHHHHTTT--SS---HHHHHHHHHHHHHHHHHT-S--SPEETTTEES--HHHHHHH-

Mean predicted aligned error: 6.09 Å

pLDDT: mean 83.89, std 7.37, range [56.25, 92.5]

Sequence (79 aa):
MTVFAYGISVLHARLKCFKYMLSVAYKMELQKWRVNEAAYEIRKSTIQKQLRKDVGPIADVVRQGFGTTNDGNTARRFF